Protein AF-A0A5C7M277-F1 (afdb_monomer_lite)

pLDDT: mean 81.83, std 17.42, range [40.69, 98.19]

Sequence (138 aa):
MLKRSVTYTDFNGDEVTEVLYFHLTKPELIEMEVESSGGLSTMLQRISENGDRKAIVAEFKKIVLTAYGEKSDDGKIFRKSDTIRENFASSAAYSQLFMELATDETSAAEFINGVMPKDLFV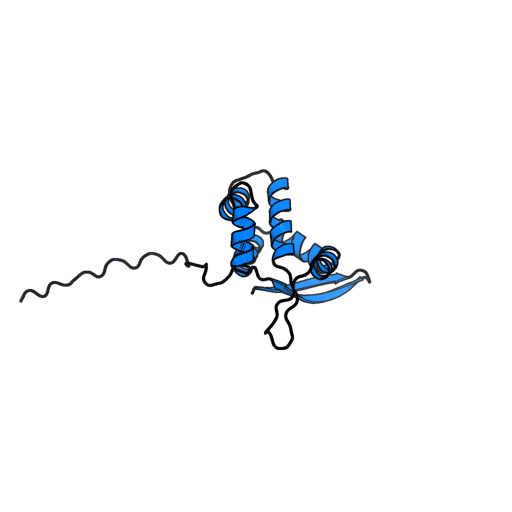PDKPAEPPVKVVSDEA

Foldseek 3Di:
DDWDWFWFQWPVRDIDTDIWFFADDPVNQVVQQVPDPRGPVVLVVCCVPDPPLVSVLVVLLVRVLNGTFDADPVRPDTDDDPVSSVVLCPTRRNVRLSVVLSVDVVSVVVVVCRRYDPVVDPDPDDDDPDDPPPPPDD

Secondary structure (DSSP, 8-state):
-EEEEEEEE-TTS-EEEEEEEE---HHHHHHHHHHSTTHHHHHHHHHHH---HHHHHHHHHHHHHHHB-EEPTTSS-EE--HHHHHHHHTSHHHHHHHHHHHH-HHHHHHHHHHHS-TTS-------PPP--------

Structure (mmCIF, N/CA/C/O backbone):
data_AF-A0A5C7M277-F1
#
_entry.id   AF-A0A5C7M277-F1
#
loop_
_atom_site.group_PDB
_atom_site.id
_atom_site.type_symbol
_atom_site.label_atom_id
_atom_site.label_alt_id
_atom_site.label_comp_id
_atom_site.label_as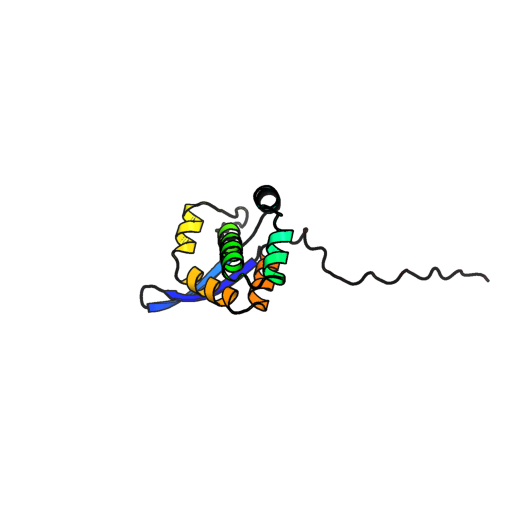ym_id
_atom_site.label_entity_id
_atom_site.label_seq_id
_atom_site.pdbx_PDB_ins_code
_atom_site.Cartn_x
_atom_site.Cartn_y
_atom_site.Cartn_z
_atom_site.occupancy
_atom_site.B_iso_or_equiv
_atom_site.auth_seq_id
_atom_site.auth_comp_id
_atom_site.auth_asym_id
_atom_site.auth_atom_id
_atom_site.pdbx_PDB_model_num
ATOM 1 N N . MET A 1 1 ? 8.547 1.898 7.248 1.00 90.12 1 MET A N 1
ATOM 2 C CA . MET A 1 1 ? 8.321 1.203 5.968 1.00 90.12 1 MET A CA 1
ATOM 3 C C . MET A 1 1 ? 8.206 -0.286 6.225 1.00 90.12 1 MET A C 1
ATOM 5 O O . MET A 1 1 ? 9.168 -0.904 6.678 1.00 90.12 1 MET A O 1
ATOM 9 N N . LEU A 1 2 ? 7.025 -0.818 5.949 1.00 96.00 2 LEU A N 1
ATOM 10 C CA . LEU A 1 2 ? 6.689 -2.231 5.949 1.00 96.00 2 LEU A CA 1
ATOM 11 C C . LEU A 1 2 ? 7.139 -2.870 4.629 1.00 96.00 2 LEU A C 1
ATOM 13 O O . LEU A 1 2 ? 7.055 -2.247 3.570 1.00 96.00 2 LEU A O 1
ATOM 17 N N . LYS A 1 3 ? 7.621 -4.110 4.708 1.00 96.19 3 LYS A N 1
ATOM 18 C CA . LYS A 1 3 ? 7.883 -4.973 3.553 1.00 96.19 3 LYS A CA 1
ATOM 19 C C . LYS A 1 3 ? 6.937 -6.163 3.643 1.00 96.19 3 LYS A C 1
ATOM 21 O O . LYS A 1 3 ? 6.851 -6.765 4.711 1.00 96.19 3 LYS A O 1
ATOM 26 N N . ARG A 1 4 ? 6.258 -6.506 2.554 1.00 96.25 4 ARG A N 1
ATOM 27 C CA . ARG A 1 4 ? 5.374 -7.674 2.478 1.00 96.25 4 ARG A CA 1
ATOM 28 C C . ARG A 1 4 ? 5.812 -8.548 1.319 1.00 96.25 4 ARG A C 1
ATOM 30 O O . ARG A 1 4 ? 5.951 -8.048 0.213 1.00 96.25 4 ARG A O 1
ATOM 37 N N . SER A 1 5 ? 6.035 -9.829 1.583 1.00 97.25 5 SER A N 1
ATOM 38 C CA . SER A 1 5 ? 6.201 -10.825 0.527 1.00 97.25 5 SER A CA 1
ATOM 39 C C . SER A 1 5 ? 4.818 -11.363 0.196 1.00 97.25 5 SER A C 1
ATOM 41 O O . SER A 1 5 ? 4.165 -11.903 1.085 1.00 97.25 5 SER A O 1
ATOM 43 N N . VAL A 1 6 ? 4.360 -11.187 -1.038 1.00 97.00 6 VAL A N 1
ATOM 44 C CA . VAL A 1 6 ? 3.039 -11.646 -1.482 1.00 97.00 6 VAL A CA 1
ATOM 45 C C . VAL A 1 6 ? 3.241 -12.675 -2.579 1.00 97.00 6 VAL A C 1
ATOM 47 O O . VAL A 1 6 ? 3.941 -12.405 -3.550 1.00 97.00 6 VAL A O 1
ATOM 50 N N . THR A 1 7 ? 2.649 -13.854 -2.395 1.00 97.88 7 THR A N 1
ATOM 51 C CA . THR A 1 7 ? 2.645 -14.926 -3.398 1.00 97.88 7 THR A CA 1
ATOM 52 C C . THR A 1 7 ? 1.252 -15.034 -3.984 1.00 97.88 7 THR A C 1
ATOM 54 O O . THR A 1 7 ? 0.286 -15.099 -3.226 1.00 97.88 7 THR A O 1
ATOM 57 N N . TYR A 1 8 ? 1.145 -15.008 -5.307 1.00 97.62 8 TYR A N 1
ATOM 58 C CA . TYR A 1 8 ? -0.124 -14.992 -6.025 1.00 97.62 8 TYR A CA 1
ATOM 59 C C . TYR A 1 8 ? 0.018 -15.670 -7.390 1.00 97.62 8 TYR A C 1
ATOM 61 O O . TYR A 1 8 ? 1.118 -15.800 -7.922 1.00 97.62 8 TYR A O 1
ATOM 69 N N . THR A 1 9 ? -1.110 -16.082 -7.964 1.00 98.06 9 THR A N 1
ATOM 70 C CA . THR A 1 9 ? -1.176 -16.507 -9.365 1.00 98.06 9 THR A CA 1
ATOM 71 C C . THR A 1 9 ? -1.396 -15.282 -10.242 1.00 98.06 9 THR A C 1
ATOM 73 O O . THR A 1 9 ? -2.354 -14.534 -10.026 1.00 98.06 9 THR A O 1
ATOM 76 N N . ASP A 1 10 ? -0.504 -15.049 -11.198 1.00 97.12 10 ASP A N 1
ATOM 77 C CA . ASP A 1 10 ? -0.612 -13.923 -12.118 1.00 97.12 10 ASP A CA 1
ATOM 78 C C . ASP A 1 10 ? -1.686 -14.158 -13.201 1.00 97.12 10 ASP A C 1
ATOM 80 O O . ASP A 1 10 ? -2.361 -15.190 -13.253 1.00 97.12 10 ASP A O 1
ATOM 84 N N . PHE A 1 11 ? -1.866 -13.184 -14.095 1.00 96.38 11 PHE A N 1
ATOM 85 C CA . PHE A 1 11 ? -2.853 -13.294 -15.173 1.00 96.38 11 PHE A CA 1
ATOM 86 C C . PHE A 1 11 ? -2.464 -14.288 -16.283 1.00 96.38 11 PHE A C 1
ATOM 88 O O . PHE A 1 11 ? -3.302 -14.587 -17.134 1.00 96.38 11 PHE A O 1
ATOM 95 N N . ASN A 1 12 ? -1.233 -14.809 -16.276 1.00 97.62 12 ASN A N 1
ATOM 96 C CA . ASN A 1 12 ? -0.775 -15.879 -17.165 1.00 97.62 12 ASN A CA 1
ATOM 97 C C . ASN A 1 12 ? -0.974 -17.273 -16.545 1.00 97.62 12 ASN A C 1
ATOM 99 O O . ASN A 1 12 ? -0.871 -18.272 -17.255 1.00 97.62 12 ASN A O 1
ATOM 103 N N . GLY A 1 13 ? -1.315 -17.342 -15.254 1.00 97.38 13 GLY A N 1
ATOM 104 C CA . GLY A 1 13 ? -1.488 -18.589 -14.514 1.00 97.38 13 GLY A CA 1
ATOM 105 C C . GLY A 1 13 ? -0.228 -19.062 -13.789 1.00 97.38 13 GLY A C 1
ATOM 106 O O . GLY A 1 13 ? -0.243 -20.161 -13.234 1.00 97.38 13 GLY A O 1
ATOM 107 N N . ASP A 1 14 ? 0.834 -18.257 -13.767 1.00 97.94 14 ASP A N 1
ATOM 108 C CA . ASP A 1 14 ? 2.094 -18.594 -13.111 1.00 97.94 14 ASP A CA 1
ATOM 109 C C . ASP A 1 14 ? 2.082 -18.148 -11.642 1.00 97.94 14 ASP A C 1
ATOM 111 O O . ASP A 1 14 ? 1.520 -17.109 -11.286 1.00 97.94 14 ASP A O 1
ATOM 115 N N . GLU A 1 15 ? 2.709 -18.934 -10.764 1.00 98.12 15 GLU A N 1
ATOM 116 C CA . GLU A 1 15 ? 2.904 -18.550 -9.364 1.00 98.12 15 GLU A CA 1
ATOM 117 C C . GLU A 1 15 ? 4.097 -17.596 -9.244 1.00 98.12 15 GLU A C 1
ATOM 119 O O . GLU A 1 15 ? 5.225 -17.921 -9.620 1.00 98.12 15 GLU A O 1
ATOM 124 N N . VAL A 1 16 ? 3.838 -16.408 -8.704 1.00 97.81 16 VAL A N 1
ATOM 125 C CA . VAL A 1 16 ? 4.820 -15.335 -8.554 1.00 97.81 16 VAL A CA 1
ATOM 126 C C . VAL A 1 16 ? 4.866 -14.902 -7.096 1.00 97.81 16 VAL A C 1
ATOM 128 O O . VAL A 1 16 ? 3.833 -14.698 -6.459 1.00 97.81 16 VAL A O 1
ATOM 131 N N . THR A 1 17 ? 6.077 -14.713 -6.573 1.00 98.00 17 THR A N 1
ATOM 132 C CA . THR A 1 17 ? 6.309 -14.069 -5.277 1.00 98.00 17 THR A CA 1
ATOM 133 C C . THR A 1 17 ? 6.996 -12.729 -5.492 1.00 98.00 17 THR A C 1
ATOM 135 O O . THR A 1 17 ? 8.089 -12.674 -6.056 1.00 98.00 17 THR A O 1
ATOM 138 N N . GLU A 1 18 ? 6.402 -11.650 -4.985 1.00 96.38 18 GLU A N 1
ATOM 139 C CA . GLU A 1 18 ? 6.981 -10.307 -5.058 1.00 96.38 18 GLU A CA 1
ATOM 140 C C . GLU A 1 18 ? 7.056 -9.623 -3.691 1.00 96.38 18 GLU A C 1
ATOM 142 O O . GLU A 1 18 ? 6.278 -9.905 -2.776 1.00 96.38 18 GLU A O 1
ATOM 147 N N . VAL A 1 19 ? 8.022 -8.711 -3.546 1.00 97.31 19 VAL A N 1
ATOM 148 C CA . VAL A 1 19 ? 8.192 -7.908 -2.331 1.00 97.31 19 VAL A CA 1
ATOM 149 C C . VAL A 1 19 ? 7.591 -6.527 -2.551 1.00 97.31 19 VAL A C 1
ATOM 151 O O . VAL A 1 19 ? 8.125 -5.713 -3.298 1.00 97.31 19 VAL A O 1
ATOM 154 N N . LEU A 1 20 ? 6.515 -6.250 -1.827 1.00 97.88 20 LEU A N 1
ATOM 155 C CA . LEU A 1 20 ? 5.814 -4.977 -1.814 1.00 97.88 20 LEU A CA 1
ATOM 156 C C . LEU A 1 20 ? 6.295 -4.096 -0.660 1.00 97.88 20 LEU A C 1
ATOM 158 O O . LEU A 1 20 ? 6.590 -4.578 0.442 1.00 97.88 20 LEU A O 1
ATOM 162 N N . TYR A 1 21 ? 6.328 -2.787 -0.896 1.00 97.69 21 TYR A N 1
ATOM 163 C CA . TYR A 1 21 ? 6.748 -1.796 0.086 1.00 97.69 21 TYR A CA 1
ATOM 164 C C . TYR A 1 21 ? 5.604 -0.853 0.433 1.00 97.69 21 TYR A C 1
ATOM 166 O O . TYR A 1 21 ? 4.920 -0.329 -0.443 1.00 97.69 21 TYR A O 1
ATOM 174 N N . PHE A 1 22 ? 5.441 -0.600 1.730 1.00 97.44 22 PHE A N 1
ATOM 175 C CA . PHE A 1 22 ? 4.400 0.282 2.236 1.00 97.44 22 PHE A CA 1
ATOM 176 C C . PHE A 1 22 ? 4.951 1.243 3.281 1.00 97.44 22 PHE A C 1
ATOM 178 O O . PHE A 1 22 ? 5.701 0.859 4.186 1.00 97.44 22 PHE A O 1
ATOM 185 N N . HIS A 1 23 ? 4.576 2.508 3.184 1.00 95.50 23 HIS A N 1
ATOM 186 C CA . HIS A 1 23 ? 4.935 3.522 4.155 1.00 95.50 23 HIS A CA 1
ATOM 187 C C . HIS A 1 23 ? 3.979 4.703 4.075 1.00 95.50 23 HIS A C 1
ATOM 189 O O . HIS A 1 23 ? 3.765 5.232 2.995 1.00 95.50 23 HIS A O 1
ATOM 195 N N . LEU A 1 24 ? 3.466 5.159 5.209 1.00 93.19 24 LEU A N 1
ATOM 196 C CA . LEU A 1 24 ? 2.854 6.474 5.350 1.00 93.19 24 LEU A CA 1
ATOM 197 C C . LEU A 1 24 ? 3.857 7.419 5.998 1.00 93.19 24 LEU A C 1
ATOM 199 O O . LEU A 1 24 ? 4.540 7.054 6.955 1.00 93.19 24 LEU A O 1
ATOM 203 N N . THR A 1 25 ? 3.955 8.624 5.460 1.00 90.88 25 THR A N 1
ATOM 204 C CA . THR A 1 25 ? 4.758 9.710 6.016 1.00 90.88 25 THR A CA 1
ATOM 205 C C . THR A 1 25 ? 3.937 10.509 7.026 1.00 90.88 25 THR A C 1
ATOM 207 O O . THR A 1 25 ? 2.709 10.473 7.021 1.00 90.88 25 THR A O 1
ATOM 210 N N . LYS A 1 26 ? 4.603 11.262 7.908 1.00 88.12 26 LYS A N 1
ATOM 211 C CA . LYS A 1 26 ? 3.896 12.131 8.862 1.00 88.12 26 LYS A CA 1
ATOM 212 C C . LYS A 1 26 ? 2.988 13.169 8.184 1.00 88.12 26 LYS A C 1
ATOM 214 O O . LYS A 1 26 ? 1.869 13.315 8.664 1.00 88.12 26 LYS A O 1
ATOM 219 N N . PRO A 1 27 ? 3.410 13.865 7.105 1.00 88.31 27 PRO A N 1
ATOM 220 C CA . PRO A 1 27 ? 2.523 14.781 6.391 1.00 88.31 27 PRO A CA 1
ATOM 221 C C . PRO A 1 27 ? 1.262 14.093 5.872 1.00 88.31 27 PRO A C 1
ATOM 223 O O . PRO A 1 27 ? 0.178 14.585 6.140 1.00 88.31 27 PRO A O 1
ATOM 226 N N . GLU A 1 28 ? 1.385 12.915 5.252 1.00 87.94 28 GLU A N 1
ATOM 227 C CA . GLU A 1 28 ? 0.224 12.164 4.749 1.00 87.94 28 GLU A CA 1
ATOM 228 C C . GLU A 1 28 ? -0.745 11.784 5.873 1.00 87.94 28 GLU A C 1
ATOM 230 O O . GLU A 1 28 ? -1.954 11.840 5.693 1.00 87.94 28 GLU A O 1
ATOM 235 N N . LEU A 1 29 ? -0.236 11.428 7.056 1.00 84.25 29 LEU A N 1
ATOM 236 C CA . LEU A 1 29 ? -1.095 11.150 8.208 1.00 84.25 29 LEU A CA 1
ATOM 237 C C . LEU A 1 29 ? -1.829 12.404 8.694 1.00 84.25 29 LEU A C 1
ATOM 239 O O . LEU A 1 29 ? -3.002 12.315 9.041 1.00 84.25 29 LEU A O 1
ATOM 243 N N . ILE A 1 30 ? -1.163 13.562 8.701 1.00 82.69 30 ILE A N 1
ATOM 244 C CA . ILE A 1 30 ? -1.787 14.844 9.058 1.00 82.69 30 ILE A CA 1
ATOM 245 C C . ILE A 1 30 ? -2.838 15.235 8.013 1.00 82.69 30 ILE A C 1
ATOM 247 O O . ILE A 1 30 ? -3.936 15.636 8.379 1.00 82.69 30 ILE A O 1
ATOM 251 N N . GLU A 1 31 ? -2.538 15.087 6.725 1.00 82.69 31 GLU A N 1
ATOM 252 C CA . GLU A 1 31 ? -3.492 15.330 5.639 1.00 82.69 31 GLU A CA 1
ATOM 253 C C . GLU A 1 31 ? -4.714 14.415 5.775 1.00 82.69 31 GLU A C 1
ATOM 255 O O . GLU A 1 31 ? -5.844 14.894 5.757 1.00 82.69 31 GLU A O 1
ATOM 260 N N . MET A 1 32 ? -4.507 13.121 6.035 1.00 80.00 32 MET A N 1
ATOM 261 C CA . MET A 1 32 ? -5.595 12.172 6.292 1.00 80.00 32 MET A CA 1
ATOM 262 C C . MET A 1 32 ? -6.419 12.533 7.538 1.00 80.00 32 MET A C 1
ATOM 264 O O . MET A 1 32 ? -7.637 12.343 7.530 1.00 80.00 32 MET A O 1
ATOM 268 N N . GLU A 1 33 ? -5.781 13.055 8.591 1.00 76.19 33 GLU A N 1
ATOM 269 C CA . GLU A 1 33 ? -6.454 13.536 9.804 1.00 76.19 33 GLU A CA 1
ATOM 270 C C . GLU A 1 33 ? -7.359 14.742 9.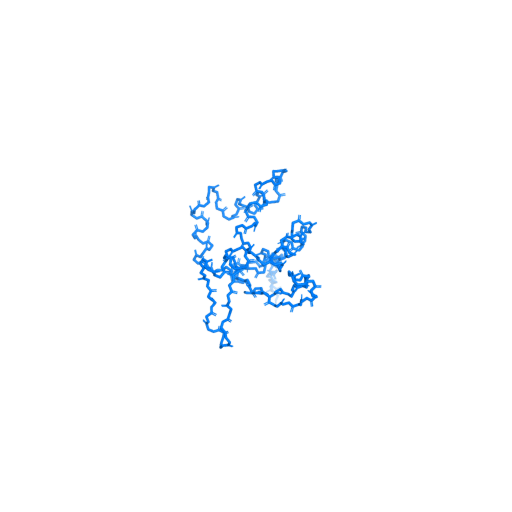507 1.00 76.19 33 GLU A C 1
ATOM 272 O O . GLU A 1 33 ? -8.475 14.818 10.015 1.00 76.19 33 GLU A O 1
ATOM 277 N N . VAL A 1 34 ? -6.898 15.659 8.652 1.00 77.44 34 VAL A N 1
ATOM 278 C CA . VAL A 1 34 ? -7.623 16.881 8.269 1.00 77.44 34 VAL A CA 1
ATOM 279 C C . VAL A 1 34 ? -8.742 16.598 7.259 1.00 77.44 34 VAL A C 1
ATOM 281 O O . VAL A 1 34 ? -9.810 17.201 7.339 1.00 77.44 34 VAL A O 1
ATOM 284 N N . GLU A 1 35 ? -8.515 15.698 6.302 1.00 70.62 35 GLU A N 1
ATOM 285 C CA . GLU A 1 35 ? -9.470 15.383 5.233 1.00 70.62 35 GLU A CA 1
ATOM 286 C C . GLU A 1 35 ? -10.616 14.472 5.687 1.00 70.62 35 GLU A C 1
ATOM 288 O O . GLU A 1 35 ? -11.720 14.534 5.138 1.00 70.62 35 GLU A O 1
ATOM 293 N N . SER A 1 36 ? -10.371 13.585 6.655 1.00 63.47 36 SER A N 1
ATOM 294 C CA . SER A 1 36 ? -11.382 12.630 7.103 1.00 63.47 36 SER A CA 1
ATOM 295 C C . SER A 1 36 ? -12.307 13.259 8.140 1.00 63.47 36 SER A C 1
ATOM 297 O O . SER A 1 36 ? -11.859 13.870 9.107 1.00 63.47 36 SER A O 1
ATOM 299 N N . SER A 1 37 ? -13.622 13.071 7.991 1.00 56.97 37 SER A N 1
ATOM 300 C CA . SER A 1 37 ? -14.617 13.481 8.992 1.00 56.97 37 SER A CA 1
ATOM 301 C C . SER A 1 37 ? -14.456 12.642 10.271 1.00 56.97 37 SER A C 1
ATOM 303 O O . SER A 1 37 ? -15.127 11.618 10.447 1.00 56.97 37 SER A O 1
ATOM 305 N N . GLY A 1 38 ? -13.519 13.056 11.129 1.00 58.09 38 GLY A N 1
ATOM 306 C CA . GLY A 1 38 ? -13.108 12.391 12.369 1.00 58.09 38 GLY A CA 1
ATOM 307 C C . GLY A 1 38 ? -11.627 11.981 12.431 1.00 58.09 38 GLY A C 1
ATOM 308 O O . GLY A 1 38 ? -11.180 11.543 13.487 1.00 58.09 38 GLY A O 1
ATOM 309 N N . GLY A 1 39 ? -10.862 12.105 11.348 1.00 66.94 39 GLY A N 1
ATOM 310 C CA . GLY A 1 39 ? -9.440 11.755 11.336 1.00 66.94 39 GLY A CA 1
ATOM 311 C C . GLY A 1 39 ? -9.109 10.253 11.304 1.00 66.94 39 GLY A C 1
ATOM 312 O O . GLY A 1 39 ? -9.995 9.392 11.288 1.00 66.94 39 GLY A O 1
ATOM 313 N N . LEU A 1 40 ? -7.811 9.927 11.283 1.00 67.19 40 LEU A N 1
ATOM 314 C CA . LEU A 1 40 ? -7.275 8.560 11.272 1.00 67.19 40 LEU A CA 1
ATOM 315 C C . LEU A 1 40 ? -7.663 7.802 12.542 1.00 67.19 40 LEU A C 1
ATOM 317 O O . LEU A 1 40 ? -8.002 6.624 12.472 1.00 67.19 40 LEU A O 1
ATOM 321 N N . SER A 1 41 ? -7.670 8.479 13.691 1.00 67.25 41 SER A N 1
ATOM 322 C CA . SER A 1 41 ? -8.046 7.867 14.973 1.00 67.25 41 SER A CA 1
ATOM 323 C C . SER A 1 41 ? -9.495 7.381 14.954 1.00 67.25 41 SER A C 1
ATOM 325 O O . SER A 1 41 ? -9.768 6.238 15.312 1.00 67.25 41 SER A O 1
ATOM 327 N N . THR A 1 42 ? -10.418 8.198 14.436 1.00 68.31 42 THR A N 1
ATOM 328 C CA . THR A 1 42 ? -11.817 7.783 14.256 1.00 68.31 42 THR A CA 1
ATOM 329 C C . THR A 1 42 ? -11.938 6.678 13.214 1.00 68.31 42 THR A C 1
ATOM 331 O O . THR A 1 42 ? -12.780 5.798 13.345 1.00 68.31 42 THR A O 1
ATOM 334 N N . MET A 1 43 ? -11.105 6.688 12.174 1.00 67.00 43 MET A N 1
ATOM 335 C CA . MET A 1 43 ? -11.096 5.631 11.168 1.00 67.00 43 MET A CA 1
ATOM 336 C C . MET A 1 43 ? -10.678 4.280 11.762 1.00 67.00 43 MET A C 1
ATOM 338 O O . MET A 1 43 ? -11.375 3.290 11.564 1.00 67.00 43 MET A O 1
ATOM 342 N N . LEU A 1 44 ? -9.598 4.249 12.548 1.00 69.31 44 LEU A N 1
ATOM 343 C CA . LEU A 1 44 ? -9.144 3.060 13.276 1.00 69.31 44 LEU A CA 1
ATOM 344 C C . LEU A 1 44 ? -10.180 2.603 14.307 1.00 69.31 44 LEU A C 1
ATOM 346 O O . LEU A 1 44 ? -10.468 1.414 14.412 1.00 69.31 44 LEU A O 1
ATOM 350 N N . GLN A 1 45 ? -10.799 3.550 15.011 1.00 70.06 45 GLN A N 1
ATOM 351 C CA . GLN A 1 45 ? -11.877 3.263 15.946 1.00 70.06 45 GLN A CA 1
ATOM 352 C C . GLN A 1 45 ? -13.091 2.652 15.233 1.00 70.06 45 GLN A C 1
ATOM 354 O O . GLN A 1 45 ? -13.624 1.650 15.693 1.00 70.06 45 GLN A O 1
ATOM 359 N N . ARG A 1 46 ? -13.484 3.159 14.055 1.00 67.06 46 ARG A N 1
ATOM 360 C CA . ARG A 1 46 ? -14.558 2.561 13.244 1.00 67.06 46 ARG A CA 1
ATOM 361 C C . ARG A 1 46 ? -14.211 1.153 12.763 1.00 67.06 46 ARG A C 1
ATOM 363 O O . ARG A 1 46 ? -15.118 0.332 12.705 1.00 67.06 46 ARG A O 1
ATOM 370 N N . ILE A 1 47 ? -12.947 0.886 12.429 1.00 64.81 47 ILE A N 1
ATOM 371 C CA . ILE A 1 47 ? -12.467 -0.463 12.081 1.00 64.81 47 ILE A CA 1
ATOM 372 C C . ILE A 1 47 ? -12.598 -1.410 13.283 1.00 64.81 47 ILE A C 1
ATOM 374 O O . ILE A 1 47 ? -12.987 -2.557 13.101 1.00 64.81 47 ILE A O 1
ATOM 378 N N . SER A 1 48 ? -12.328 -0.920 14.496 1.00 66.31 48 SER A N 1
ATOM 379 C CA . SER A 1 48 ? -12.389 -1.703 15.738 1.00 66.31 48 SER A CA 1
ATOM 380 C C . SER A 1 48 ? -13.816 -1.904 16.281 1.00 66.31 48 SER A C 1
ATOM 382 O O . SER A 1 48 ? -14.135 -2.959 16.822 1.00 66.31 48 SER A O 1
ATOM 384 N N . GLU A 1 49 ? -14.692 -0.902 16.153 1.00 65.50 49 GLU A N 1
ATOM 385 C CA . GLU A 1 49 ? -15.966 -0.842 16.889 1.00 65.50 49 GLU A CA 1
ATOM 386 C C . GLU A 1 49 ? -17.218 -1.147 16.048 1.00 65.50 49 GLU A C 1
ATOM 388 O O . GLU A 1 49 ? -18.259 -1.475 16.620 1.00 65.50 49 GLU A O 1
ATOM 393 N N . ASN A 1 50 ? -17.176 -1.039 14.710 1.00 55.75 50 ASN A N 1
ATOM 394 C CA . ASN A 1 50 ? -18.396 -1.089 13.891 1.00 55.75 50 ASN A CA 1
ATOM 395 C C . ASN A 1 50 ? -18.613 -2.396 13.118 1.00 55.75 50 ASN A C 1
ATOM 397 O O . ASN A 1 50 ? -17.723 -2.951 12.487 1.00 55.75 50 ASN A O 1
ATOM 401 N N . GLY A 1 51 ? -19.883 -2.806 13.045 1.00 55.78 51 GLY A N 1
ATOM 402 C CA . GLY A 1 51 ? -20.383 -3.836 12.126 1.00 55.78 51 GLY A CA 1
ATOM 403 C C . GLY A 1 51 ? -20.623 -3.352 10.685 1.00 55.78 51 GLY A C 1
ATOM 404 O O . GLY A 1 51 ? -21.117 -4.126 9.863 1.00 55.78 51 GLY A O 1
ATOM 405 N N . ASP A 1 52 ? -20.294 -2.096 10.347 1.00 66.62 52 ASP A N 1
ATOM 406 C CA . ASP A 1 52 ? -20.390 -1.579 8.973 1.00 66.62 52 ASP A CA 1
ATOM 407 C C . ASP A 1 52 ? -19.162 -1.994 8.157 1.00 66.62 52 ASP A C 1
ATOM 409 O O . ASP A 1 52 ? -18.240 -1.223 7.872 1.00 66.62 52 ASP A O 1
ATOM 413 N N . ARG A 1 53 ? -19.182 -3.268 7.761 1.00 66.44 53 ARG A N 1
ATOM 414 C CA . ARG A 1 53 ? -18.147 -3.892 6.935 1.00 66.44 53 ARG A CA 1
ATOM 415 C C . ARG A 1 53 ? -17.842 -3.096 5.666 1.00 66.44 53 ARG A C 1
ATOM 417 O O . ARG A 1 53 ? -16.705 -3.114 5.210 1.00 66.44 53 ARG A O 1
ATOM 424 N N . LYS A 1 54 ? -18.819 -2.390 5.084 1.00 69.69 54 LYS A N 1
ATOM 425 C CA . LYS A 1 54 ? -18.613 -1.653 3.831 1.00 69.69 54 LYS A CA 1
ATOM 426 C C . LYS A 1 54 ? -17.751 -0.411 4.049 1.00 69.69 54 LYS A C 1
ATOM 428 O O . LYS A 1 54 ? -16.843 -0.168 3.254 1.00 69.69 54 LYS A O 1
ATOM 433 N N . ALA A 1 55 ? -18.011 0.348 5.113 1.00 70.56 55 ALA A N 1
ATOM 434 C CA . ALA A 1 55 ? -17.203 1.513 5.469 1.00 70.56 55 ALA A CA 1
ATOM 435 C C . ALA A 1 55 ? -15.762 1.111 5.834 1.00 70.56 55 ALA A C 1
ATOM 437 O O . ALA A 1 55 ? -14.808 1.731 5.369 1.00 70.56 55 ALA A O 1
ATOM 438 N N . ILE A 1 56 ? -15.608 0.014 6.580 1.00 72.19 56 ILE A N 1
ATOM 439 C CA . ILE A 1 56 ? -14.307 -0.539 6.987 1.00 72.19 56 ILE A CA 1
ATOM 440 C C . ILE A 1 56 ? -13.466 -0.941 5.773 1.00 72.19 56 ILE A C 1
ATOM 442 O O . ILE A 1 56 ? -12.311 -0.539 5.653 1.00 72.19 56 ILE A O 1
ATOM 446 N N . VAL A 1 57 ? -14.060 -1.679 4.834 1.00 77.69 57 VAL A N 1
ATOM 447 C CA . VAL A 1 57 ? -13.393 -2.120 3.599 1.00 77.69 57 VAL A CA 1
ATOM 448 C C . VAL A 1 57 ? -12.932 -0.928 2.753 1.00 77.69 57 VAL A C 1
ATOM 450 O O . VAL A 1 57 ? -11.838 -0.966 2.187 1.00 77.69 57 VAL A O 1
ATOM 453 N N . ALA A 1 58 ? -13.733 0.139 2.669 1.00 81.69 58 ALA A N 1
ATOM 454 C CA . ALA A 1 58 ? -13.382 1.337 1.907 1.00 81.69 58 ALA A CA 1
ATOM 455 C C . ALA A 1 58 ? -12.185 2.086 2.515 1.00 81.69 58 ALA A C 1
ATOM 457 O O . ALA A 1 58 ? -11.251 2.444 1.794 1.00 81.69 58 ALA A O 1
ATOM 458 N N . GLU A 1 59 ? -12.181 2.273 3.834 1.00 79.56 59 GLU A N 1
ATOM 459 C CA . GLU A 1 59 ? -11.087 2.951 4.534 1.00 79.56 59 GLU A CA 1
ATOM 460 C C . GLU A 1 59 ? -9.805 2.119 4.546 1.00 79.56 59 GLU A C 1
ATOM 462 O O . GLU A 1 59 ? -8.706 2.631 4.322 1.00 79.56 59 GLU A O 1
ATOM 467 N N . PHE A 1 60 ? -9.937 0.804 4.707 1.00 81.81 60 PHE A N 1
ATOM 468 C CA . PHE A 1 60 ? -8.800 -0.098 4.630 1.00 81.81 60 PHE A CA 1
ATOM 469 C C . PHE A 1 60 ? -8.165 -0.084 3.234 1.00 81.81 60 PHE A C 1
ATOM 471 O O . PHE A 1 60 ? -6.948 0.060 3.095 1.00 81.81 60 PHE A O 1
ATOM 478 N N . LYS A 1 61 ? -8.993 -0.125 2.179 1.00 89.00 61 LYS A N 1
ATOM 479 C CA . LYS A 1 61 ? -8.536 0.053 0.795 1.00 89.00 61 LYS A CA 1
ATOM 480 C C . LYS A 1 61 ? -7.783 1.371 0.617 1.00 89.00 61 LYS A C 1
ATOM 482 O O . LYS A 1 61 ? -6.728 1.371 -0.019 1.00 89.00 61 LYS A O 1
ATOM 487 N N . LYS A 1 62 ? -8.295 2.472 1.179 1.00 88.12 62 LYS A N 1
ATOM 488 C CA . LYS A 1 62 ? -7.636 3.783 1.129 1.00 88.12 62 LYS A CA 1
ATOM 489 C C . LYS A 1 62 ? -6.237 3.714 1.745 1.00 88.12 62 LYS A C 1
ATOM 491 O O . LYS A 1 62 ? -5.286 4.112 1.081 1.00 88.12 62 LYS A O 1
ATOM 496 N N . ILE A 1 63 ? -6.080 3.147 2.946 1.00 89.06 63 ILE A N 1
ATOM 497 C CA . ILE A 1 63 ? -4.753 3.003 3.571 1.00 89.06 63 ILE A CA 1
ATOM 498 C C . ILE A 1 63 ? -3.809 2.187 2.694 1.00 89.06 63 ILE A C 1
ATOM 500 O O . ILE A 1 63 ? -2.698 2.643 2.433 1.00 89.06 63 ILE A O 1
ATOM 504 N N . VAL A 1 64 ? -4.215 0.987 2.267 1.00 94.19 64 VAL A N 1
ATOM 505 C CA . VAL A 1 64 ? -3.337 0.071 1.517 1.00 94.19 64 VAL A CA 1
ATOM 506 C C . VAL A 1 64 ? -2.775 0.765 0.274 1.00 94.19 64 VAL A C 1
ATOM 508 O O . VAL A 1 64 ? -1.571 0.716 0.023 1.00 94.19 64 VAL A O 1
ATOM 511 N N . LEU A 1 65 ? -3.635 1.472 -0.463 1.00 95.12 65 LEU A N 1
ATOM 512 C CA . LEU A 1 65 ? -3.259 2.176 -1.686 1.00 95.12 65 LEU A CA 1
ATOM 513 C C . LEU A 1 65 ? -2.453 3.457 -1.433 1.00 95.12 65 LEU A C 1
ATOM 515 O O . LEU A 1 65 ? -1.555 3.772 -2.210 1.00 95.12 65 LEU A O 1
ATOM 519 N N . THR A 1 66 ? -2.742 4.204 -0.366 1.00 92.62 66 THR A N 1
ATOM 520 C CA . THR A 1 66 ? -1.970 5.407 -0.005 1.00 92.62 66 THR A CA 1
ATOM 521 C C . THR A 1 66 ? -0.594 5.049 0.553 1.00 92.62 66 THR A C 1
ATOM 523 O O . THR A 1 66 ? 0.379 5.772 0.338 1.00 92.62 66 THR A O 1
ATOM 526 N N . ALA A 1 67 ? -0.481 3.928 1.265 1.00 95.75 67 ALA A N 1
ATOM 527 C CA . ALA A 1 67 ? 0.778 3.468 1.828 1.00 95.75 67 ALA A CA 1
ATOM 528 C C . ALA A 1 67 ? 1.705 2.856 0.769 1.00 95.75 67 ALA A C 1
ATOM 530 O O . ALA A 1 67 ? 2.920 2.879 0.964 1.00 95.75 67 ALA A O 1
ATOM 531 N N . TYR A 1 68 ? 1.167 2.314 -0.325 1.00 98.00 68 TYR A N 1
ATOM 532 C CA . TYR A 1 68 ? 1.962 1.665 -1.364 1.00 98.00 68 TYR A CA 1
ATOM 533 C C . TYR A 1 68 ? 2.874 2.646 -2.111 1.00 98.00 68 TYR A C 1
ATOM 535 O O . TYR A 1 68 ? 2.507 3.792 -2.375 1.00 98.00 68 TYR A O 1
ATOM 543 N N . GLY A 1 69 ? 4.067 2.178 -2.473 1.00 97.44 69 GLY A N 1
ATOM 544 C CA . GLY A 1 69 ? 5.011 2.935 -3.280 1.00 97.44 69 GLY A CA 1
ATOM 545 C C . GLY A 1 69 ? 6.233 2.120 -3.680 1.00 97.44 69 GLY A C 1
ATOM 546 O O . GLY A 1 69 ? 6.470 1.015 -3.192 1.00 97.44 69 GLY A O 1
ATOM 547 N N . GLU A 1 70 ? 7.043 2.703 -4.555 1.00 97.00 70 GLU A N 1
ATOM 548 C CA . GLU A 1 70 ? 8.270 2.093 -5.057 1.00 97.00 70 GLU A CA 1
ATOM 549 C C . GLU A 1 70 ? 9.483 2.693 -4.356 1.00 97.00 70 GLU A C 1
ATOM 551 O O . GLU A 1 70 ? 9.715 3.907 -4.371 1.00 97.00 70 GLU A O 1
ATOM 556 N N . LYS A 1 71 ? 10.296 1.838 -3.742 1.00 95.75 71 LYS A N 1
ATOM 557 C CA . LYS A 1 71 ? 11.555 2.258 -3.134 1.00 95.75 71 LYS A CA 1
ATOM 558 C C . LYS A 1 71 ? 12.658 2.282 -4.199 1.00 95.75 71 LYS A C 1
ATOM 560 O O . LYS A 1 71 ? 12.824 1.308 -4.920 1.00 95.75 71 LYS A O 1
ATOM 565 N N . SER A 1 72 ? 13.440 3.361 -4.268 1.00 94.94 72 SER A N 1
ATOM 566 C CA . SER A 1 72 ? 14.644 3.406 -5.108 1.00 94.94 72 SER A CA 1
ATOM 567 C C . SER A 1 72 ? 15.722 2.427 -4.627 1.00 94.94 72 SER A C 1
ATOM 569 O O . SER A 1 72 ? 15.826 2.148 -3.430 1.00 94.94 72 SER A O 1
ATOM 571 N N . ASP A 1 73 ? 16.577 1.965 -5.542 1.00 94.06 73 ASP A N 1
ATOM 572 C CA . ASP A 1 73 ? 17.669 1.026 -5.229 1.00 94.06 73 ASP A CA 1
ATOM 573 C C . ASP A 1 73 ? 18.634 1.575 -4.169 1.00 94.06 73 ASP A C 1
ATOM 575 O O .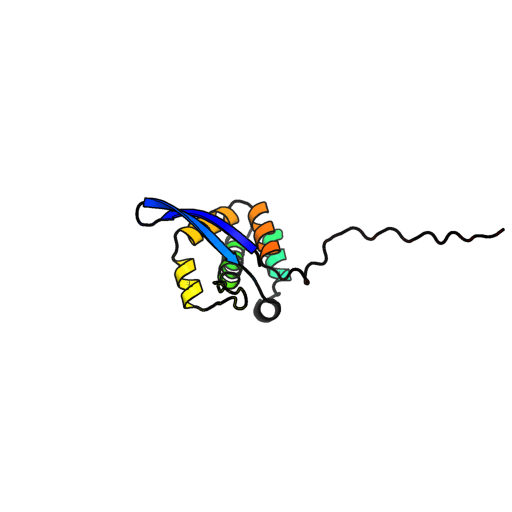 ASP A 1 73 ? 19.049 0.863 -3.255 1.00 94.06 73 ASP A O 1
ATOM 579 N N . ASP A 1 74 ? 18.932 2.877 -4.235 1.00 95.25 74 ASP A N 1
ATOM 580 C CA . ASP A 1 74 ? 19.756 3.584 -3.245 1.00 95.25 74 ASP A CA 1
ATOM 581 C C . ASP A 1 74 ? 19.014 3.888 -1.928 1.00 95.25 74 ASP A C 1
ATOM 583 O O . ASP A 1 74 ? 19.600 4.393 -0.970 1.00 95.25 74 ASP A O 1
ATOM 587 N N . GLY A 1 75 ? 17.714 3.591 -1.878 1.00 92.19 75 GLY A N 1
ATOM 588 C CA . GLY A 1 75 ? 16.834 3.760 -0.733 1.00 92.19 75 GLY A CA 1
ATOM 589 C C . GLY A 1 75 ? 16.534 5.194 -0.320 1.00 92.19 75 GLY A C 1
ATOM 590 O O . GLY A 1 75 ? 15.944 5.380 0.743 1.00 92.19 75 GLY A O 1
ATOM 591 N N . LYS A 1 76 ? 16.910 6.192 -1.124 1.00 94.06 76 LYS A N 1
ATOM 592 C CA . LYS A 1 76 ? 16.687 7.608 -0.804 1.00 94.06 76 LYS A CA 1
ATOM 593 C C . LYS A 1 76 ? 15.274 8.084 -1.107 1.00 94.06 76 LYS A C 1
ATOM 595 O O . LYS A 1 76 ? 14.837 9.073 -0.527 1.00 94.06 76 LYS A O 1
ATOM 600 N N . ILE A 1 77 ? 14.579 7.420 -2.026 1.00 94.50 77 ILE A N 1
ATOM 601 C CA . ILE A 1 77 ? 13.280 7.863 -2.522 1.00 94.50 77 ILE A CA 1
ATOM 602 C C . ILE A 1 77 ? 12.267 6.741 -2.333 1.00 94.50 77 ILE A C 1
ATOM 604 O O . ILE A 1 77 ? 12.500 5.600 -2.729 1.00 94.50 77 ILE A O 1
ATOM 608 N N . PHE A 1 78 ? 11.121 7.094 -1.758 1.00 96.19 78 PHE A N 1
ATOM 609 C CA . PHE A 1 78 ? 9.919 6.275 -1.783 1.00 96.19 78 PHE A CA 1
ATOM 610 C C . PHE A 1 78 ? 8.907 6.964 -2.696 1.00 96.19 78 PHE A C 1
ATOM 612 O O . PHE A 1 78 ? 8.294 7.959 -2.314 1.00 96.19 78 PHE A O 1
ATOM 619 N N . ARG A 1 79 ? 8.827 6.511 -3.950 1.00 96.50 79 ARG A N 1
ATOM 620 C CA . ARG A 1 79 ? 7.991 7.131 -4.977 1.00 96.50 79 ARG A CA 1
ATOM 621 C C . ARG A 1 79 ? 6.558 6.672 -4.810 1.00 96.50 79 ARG A C 1
ATOM 623 O O . ARG A 1 79 ? 6.273 5.477 -4.803 1.00 96.50 79 ARG A O 1
ATOM 630 N N . LYS A 1 80 ? 5.668 7.650 -4.746 1.00 96.12 80 LYS A N 1
ATOM 631 C CA . LYS A 1 80 ? 4.229 7.459 -4.831 1.00 96.12 80 LYS A CA 1
ATOM 632 C C . LYS A 1 80 ? 3.700 8.367 -5.924 1.00 96.12 80 LYS A C 1
ATOM 634 O O . LYS A 1 80 ? 4.106 9.523 -6.021 1.00 96.12 80 LYS A O 1
ATOM 639 N N . SER A 1 81 ? 2.820 7.830 -6.748 1.00 96.38 81 SER A N 1
ATOM 640 C CA . SER A 1 81 ? 2.108 8.567 -7.784 1.00 96.38 81 SER A CA 1
ATOM 641 C C . SER A 1 81 ? 0.803 7.849 -8.093 1.00 96.38 81 SER A C 1
ATOM 643 O O . SER A 1 81 ? 0.634 6.680 -7.731 1.00 96.38 81 SER A O 1
ATOM 645 N N . ASP A 1 82 ? -0.104 8.534 -8.783 1.00 96.12 82 ASP A N 1
ATOM 646 C CA . ASP A 1 82 ? -1.374 7.936 -9.192 1.00 96.12 82 ASP A CA 1
ATOM 647 C C . ASP A 1 82 ? -1.144 6.730 -10.105 1.00 96.12 82 ASP A C 1
ATOM 649 O O . ASP A 1 82 ? -1.708 5.675 -9.854 1.00 96.12 82 ASP A O 1
ATOM 653 N N . THR A 1 83 ? -0.202 6.812 -11.049 1.00 97.44 83 THR A N 1
ATOM 654 C CA . THR A 1 83 ? 0.164 5.678 -11.912 1.00 97.44 83 THR A CA 1
ATOM 655 C C . THR A 1 83 ? 0.689 4.474 -11.125 1.00 97.44 83 THR A C 1
ATOM 657 O O . THR A 1 83 ? 0.279 3.348 -11.390 1.00 97.44 83 THR A O 1
ATOM 660 N N . ILE A 1 84 ? 1.569 4.681 -10.134 1.00 98.00 84 ILE A N 1
ATOM 661 C CA . ILE A 1 84 ? 2.076 3.584 -9.285 1.00 98.00 84 ILE A CA 1
ATOM 662 C C . ILE A 1 84 ? 0.915 2.931 -8.525 1.00 98.00 84 ILE A C 1
ATOM 664 O O . ILE A 1 84 ? 0.824 1.705 -8.441 1.00 98.00 84 ILE A O 1
ATOM 668 N N . ARG A 1 85 ? 0.001 3.751 -7.998 1.00 97.25 85 ARG A N 1
ATOM 669 C CA . ARG A 1 85 ? -1.172 3.289 -7.256 1.00 97.25 85 ARG A CA 1
ATOM 670 C C . ARG A 1 85 ? -2.161 2.537 -8.145 1.00 97.25 85 ARG A C 1
ATOM 672 O O . ARG A 1 85 ? -2.669 1.506 -7.724 1.00 97.25 85 ARG A O 1
ATOM 679 N N . GLU A 1 86 ? -2.436 3.037 -9.345 1.00 97.69 86 GLU A N 1
ATOM 680 C CA . GLU A 1 86 ? -3.350 2.430 -10.318 1.00 97.69 86 GLU A CA 1
ATOM 681 C C . GLU A 1 86 ? -2.825 1.088 -10.827 1.00 97.69 86 GLU A C 1
ATOM 683 O O . GLU A 1 86 ? -3.573 0.108 -10.849 1.00 97.69 86 GLU A O 1
ATOM 688 N N . ASN A 1 87 ? -1.533 1.020 -11.162 1.00 97.94 87 ASN A N 1
ATOM 689 C CA . ASN A 1 87 ? -0.879 -0.223 -11.567 1.00 97.94 87 ASN A CA 1
ATOM 690 C C . ASN A 1 87 ? -0.974 -1.274 -10.460 1.00 97.94 87 ASN A C 1
ATOM 692 O O . ASN A 1 87 ? -1.345 -2.417 -10.721 1.00 97.94 87 ASN A O 1
ATOM 696 N N . PHE A 1 88 ? -0.698 -0.877 -9.216 1.00 98.19 88 PHE A N 1
ATOM 697 C CA . PHE A 1 88 ? -0.828 -1.769 -8.072 1.00 98.19 88 PHE A CA 1
ATOM 698 C C . PHE A 1 88 ? -2.273 -2.196 -7.831 1.00 98.19 88 PHE A C 1
ATOM 700 O O . PHE A 1 88 ? -2.537 -3.385 -7.737 1.00 98.19 88 PHE A O 1
ATOM 707 N N . ALA A 1 89 ? -3.231 -1.267 -7.810 1.00 97.62 89 ALA A N 1
ATOM 708 C CA . ALA A 1 89 ? -4.649 -1.584 -7.626 1.00 97.62 89 ALA A CA 1
ATOM 709 C C . ALA A 1 89 ? -5.208 -2.527 -8.709 1.00 97.62 89 ALA A C 1
ATOM 711 O O . ALA A 1 89 ? -6.221 -3.188 -8.482 1.00 97.62 89 ALA A O 1
ATOM 712 N N . SER A 1 90 ? -4.556 -2.580 -9.871 1.00 97.50 90 SER A N 1
ATOM 713 C CA . SER A 1 90 ? -4.906 -3.447 -10.998 1.00 97.50 90 SER A CA 1
ATOM 714 C C . SER A 1 90 ? -4.126 -4.771 -11.017 1.00 97.50 90 SER A C 1
ATOM 716 O O . SER A 1 90 ? -4.278 -5.547 -11.959 1.00 97.50 90 SER A O 1
ATOM 718 N N . SER A 1 91 ? -3.287 -5.051 -10.012 1.00 97.88 91 SER A N 1
ATOM 719 C CA . SER A 1 91 ? -2.449 -6.251 -9.970 1.00 97.88 91 SER A CA 1
ATOM 720 C C . SER A 1 91 ? -3.106 -7.423 -9.229 1.00 97.88 91 SER A C 1
ATOM 722 O O . SER A 1 91 ? -3.937 -7.264 -8.324 1.00 97.88 91 SER A O 1
ATOM 724 N N . ALA A 1 92 ? -2.694 -8.640 -9.588 1.00 97.75 92 ALA A N 1
ATOM 725 C CA . ALA A 1 92 ? -3.085 -9.846 -8.861 1.00 97.75 92 ALA A CA 1
ATOM 726 C C . ALA A 1 92 ? -2.489 -9.874 -7.437 1.00 97.75 92 ALA A C 1
ATOM 728 O O . ALA A 1 92 ? -3.150 -10.331 -6.504 1.00 97.75 92 ALA A O 1
ATOM 729 N N . ALA A 1 93 ? -1.312 -9.273 -7.231 1.00 97.75 93 ALA A N 1
ATOM 730 C CA . ALA A 1 93 ? -0.709 -9.122 -5.910 1.00 97.75 93 ALA A CA 1
ATOM 731 C C . ALA A 1 93 ? -1.546 -8.260 -4.961 1.00 97.75 93 ALA A C 1
ATOM 733 O O . ALA A 1 93 ? -1.723 -8.612 -3.795 1.00 97.75 93 ALA A O 1
ATOM 734 N N . TYR A 1 94 ? -2.096 -7.143 -5.454 1.00 97.56 94 TYR A N 1
ATOM 735 C CA . TYR A 1 94 ? -3.016 -6.322 -4.671 1.00 97.56 94 TYR A CA 1
ATOM 736 C C . TYR A 1 94 ? -4.265 -7.109 -4.297 1.00 97.56 94 TYR A C 1
ATOM 738 O O . TYR A 1 94 ? -4.676 -7.075 -3.141 1.00 97.56 94 TYR A O 1
ATOM 746 N N . SER A 1 95 ? -4.838 -7.846 -5.252 1.00 96.38 95 SER A N 1
ATOM 747 C CA . SER A 1 95 ? -6.025 -8.669 -5.008 1.00 96.38 95 SER A CA 1
ATOM 748 C C . SER A 1 95 ? -5.767 -9.697 -3.902 1.00 96.38 95 SER A C 1
ATOM 750 O O . SER A 1 95 ? -6.545 -9.784 -2.953 1.00 96.38 95 SER A O 1
ATOM 752 N N . GLN A 1 96 ? -4.640 -10.410 -3.972 1.00 96.75 96 GLN A N 1
ATOM 753 C CA . GLN A 1 96 ? -4.236 -11.382 -2.959 1.00 96.75 96 GLN A CA 1
ATOM 754 C C . GLN A 1 96 ? -4.013 -10.730 -1.587 1.00 96.75 96 GLN A C 1
ATOM 756 O O . GLN A 1 96 ? -4.577 -11.185 -0.592 1.00 96.75 96 GLN A O 1
ATOM 761 N N . LEU A 1 97 ? -3.228 -9.648 -1.531 1.00 96.19 97 LEU A N 1
ATOM 762 C CA . LEU A 1 97 ? -2.949 -8.931 -0.286 1.00 96.19 97 LEU A CA 1
ATOM 763 C C . LEU A 1 97 ? -4.234 -8.391 0.345 1.00 96.19 97 LEU A C 1
ATOM 765 O O . LEU A 1 97 ? -4.437 -8.499 1.550 1.00 96.19 97 LEU A O 1
ATOM 769 N N . PHE A 1 98 ? -5.111 -7.795 -0.459 1.00 93.25 98 PHE A N 1
ATOM 770 C CA . PHE A 1 98 ? -6.354 -7.224 0.035 1.00 93.25 98 PHE A CA 1
ATOM 771 C C . PHE A 1 98 ? -7.274 -8.301 0.614 1.00 93.25 98 PHE A C 1
ATOM 773 O O . PHE A 1 98 ? -7.864 -8.085 1.668 1.00 93.25 98 PHE A O 1
ATOM 780 N N . MET A 1 99 ? -7.367 -9.464 -0.037 1.00 91.31 99 MET A N 1
ATOM 781 C CA . MET A 1 99 ? -8.153 -10.593 0.463 1.00 91.31 99 MET A CA 1
ATOM 782 C C . MET A 1 99 ? -7.602 -11.156 1.774 1.00 91.31 99 MET A C 1
ATOM 784 O O . MET A 1 99 ? -8.381 -11.415 2.691 1.00 91.31 99 MET A O 1
ATOM 788 N N . GLU A 1 100 ? -6.279 -11.301 1.888 1.00 91.62 100 GLU A N 1
ATOM 789 C CA . GLU A 1 100 ? -5.622 -11.703 3.137 1.00 91.62 100 GLU A CA 1
ATOM 790 C C . GLU A 1 100 ? -6.028 -10.759 4.276 1.00 91.62 100 GLU A C 1
ATOM 792 O O . GLU A 1 100 ? -6.640 -11.170 5.260 1.00 91.62 100 GLU A O 1
ATOM 797 N N . LEU A 1 101 ? -5.786 -9.462 4.091 1.00 89.00 101 LEU A N 1
ATOM 798 C CA . LEU A 1 101 ? -6.044 -8.456 5.116 1.00 89.00 101 LEU A CA 1
ATOM 799 C C . LEU A 1 101 ? -7.542 -8.268 5.418 1.00 89.00 101 LEU A C 1
ATOM 801 O O . LEU A 1 101 ? -7.905 -7.909 6.531 1.00 89.00 101 LEU A O 1
ATOM 805 N N . ALA A 1 102 ? -8.432 -8.512 4.453 1.00 83.81 102 ALA A N 1
ATOM 806 C CA . ALA A 1 102 ? -9.878 -8.416 4.664 1.00 83.81 102 ALA A CA 1
ATOM 807 C C . ALA A 1 102 ? -10.463 -9.596 5.461 1.00 83.81 102 ALA A C 1
ATOM 809 O O . ALA A 1 102 ? -11.599 -9.506 5.931 1.00 83.81 102 ALA A O 1
ATOM 810 N N . THR A 1 103 ? -9.731 -10.708 5.575 1.00 84.25 103 THR A N 1
ATOM 811 C CA . THR A 1 103 ? -10.204 -11.936 6.238 1.00 84.25 103 THR A CA 1
ATOM 812 C C . THR A 1 103 ? -9.465 -12.257 7.533 1.00 84.25 103 THR A C 1
ATOM 814 O O . THR A 1 103 ? -9.967 -13.056 8.321 1.00 84.25 103 THR A O 1
ATOM 817 N N . ASP A 1 104 ? -8.328 -11.607 7.778 1.00 84.19 104 ASP A N 1
ATOM 818 C CA . ASP A 1 104 ? -7.519 -11.773 8.980 1.00 84.19 104 ASP A CA 1
ATOM 819 C C . ASP A 1 104 ? -7.308 -10.426 9.687 1.00 84.19 104 ASP A C 1
ATOM 821 O O . ASP A 1 104 ? -6.495 -9.590 9.286 1.00 84.19 104 ASP A O 1
ATOM 825 N N . GLU A 1 105 ? -8.042 -10.243 10.786 1.00 80.06 105 GLU A N 1
ATOM 826 C CA . GLU A 1 105 ? -7.980 -9.053 11.639 1.00 80.06 105 GLU A CA 1
ATOM 827 C C . GLU A 1 105 ? -6.581 -8.823 12.235 1.00 80.06 105 GLU A C 1
ATOM 829 O O . GLU A 1 105 ? -6.158 -7.675 12.388 1.00 80.06 105 GLU A O 1
ATOM 834 N N . THR A 1 106 ? -5.835 -9.895 12.529 1.00 83.12 106 THR A N 1
ATOM 835 C CA . THR A 1 106 ? -4.474 -9.794 13.078 1.00 83.12 106 THR A CA 1
ATOM 836 C C . THR A 1 106 ? -3.526 -9.263 12.013 1.00 83.12 106 THR A C 1
ATOM 838 O O . THR A 1 106 ? -2.829 -8.271 12.238 1.00 83.12 106 THR A O 1
ATOM 841 N N . SER A 1 107 ? -3.567 -9.854 10.818 1.00 88.25 107 SER A N 1
ATOM 842 C CA . SER A 1 107 ? -2.769 -9.396 9.676 1.00 88.25 107 SER A CA 1
ATOM 843 C C . SER A 1 107 ? -3.101 -7.953 9.282 1.00 88.25 107 SER A C 1
ATOM 845 O O . SER A 1 107 ? -2.199 -7.170 8.968 1.00 88.25 107 SER A O 1
ATOM 847 N N . ALA A 1 108 ? -4.377 -7.557 9.348 1.00 84.38 108 ALA A N 1
ATOM 848 C CA . ALA A 1 108 ? -4.797 -6.176 9.132 1.00 84.38 108 ALA A CA 1
ATOM 849 C C . ALA A 1 108 ? -4.190 -5.221 10.170 1.00 84.38 108 ALA A C 1
ATOM 851 O O . ALA A 1 108 ? -3.592 -4.211 9.793 1.00 84.38 108 ALA A O 1
ATOM 852 N N . ALA A 1 109 ? -4.284 -5.541 11.463 1.00 82.81 109 ALA A N 1
ATOM 853 C CA . ALA A 1 109 ? -3.712 -4.719 12.528 1.00 82.81 109 ALA A CA 1
ATOM 854 C C . ALA A 1 109 ? -2.184 -4.578 12.392 1.00 82.81 109 ALA A C 1
ATOM 856 O O . ALA A 1 109 ? -1.643 -3.474 12.493 1.00 82.81 109 ALA A O 1
ATOM 857 N N . GLU A 1 110 ? -1.478 -5.671 12.094 1.00 89.81 110 GLU A N 1
ATOM 858 C CA . GLU A 1 110 ? -0.036 -5.655 11.833 1.00 89.81 110 GLU A CA 1
ATOM 859 C C . GLU A 1 110 ? 0.329 -4.793 10.623 1.00 89.81 110 GLU A C 1
ATOM 861 O O . GLU A 1 110 ? 1.311 -4.045 10.667 1.00 89.81 110 GLU A O 1
ATOM 866 N N . PHE A 1 111 ? -0.469 -4.852 9.553 1.00 92.38 111 PHE A N 1
ATOM 867 C CA . PHE A 1 111 ? -0.271 -4.016 8.376 1.00 92.38 111 PHE A CA 1
ATOM 868 C C . PHE A 1 111 ? -0.389 -2.532 8.729 1.00 92.38 111 PHE A C 1
ATOM 870 O O . PHE A 1 111 ? 0.534 -1.764 8.452 1.00 92.38 111 PHE A O 1
ATOM 877 N N . ILE A 1 112 ? -1.480 -2.137 9.393 1.00 86.81 112 ILE A N 1
ATOM 878 C CA . ILE A 1 112 ? -1.720 -0.755 9.835 1.00 86.81 112 ILE A CA 1
ATOM 879 C C . ILE A 1 112 ? -0.552 -0.250 10.688 1.00 86.81 112 ILE A C 1
ATOM 881 O O . ILE A 1 112 ? 0.014 0.810 10.415 1.00 86.81 112 ILE A O 1
ATOM 885 N N . ASN A 1 113 ? -0.129 -1.045 11.670 1.00 86.00 113 ASN A N 1
ATOM 886 C CA . ASN A 1 113 ? 1.000 -0.708 12.531 1.00 86.00 113 ASN A CA 1
ATOM 887 C C . ASN A 1 113 ? 2.316 -0.600 11.750 1.00 86.00 113 ASN A C 1
ATOM 889 O O . ASN A 1 113 ? 3.137 0.277 12.017 1.00 86.00 113 ASN A O 1
ATOM 893 N N . GLY A 1 114 ? 2.520 -1.467 10.759 1.00 91.75 114 GLY A N 1
ATOM 894 C CA . GLY A 1 114 ? 3.737 -1.508 9.957 1.00 91.75 114 GLY A CA 1
ATOM 895 C C . GLY A 1 114 ? 3.889 -0.338 8.981 1.00 91.75 114 GLY A C 1
ATOM 896 O O . GLY A 1 114 ? 5.021 0.075 8.688 1.00 91.75 114 GLY A O 1
ATOM 897 N N . VAL A 1 115 ? 2.782 0.193 8.449 1.00 92.62 115 VAL A N 1
ATOM 898 C CA . VAL A 1 115 ? 2.835 1.293 7.473 1.00 92.62 115 VAL A CA 1
ATOM 899 C C . VAL A 1 115 ? 3.111 2.646 8.121 1.00 92.62 115 VAL A C 1
ATOM 901 O O . VAL A 1 115 ? 3.737 3.498 7.480 1.00 92.62 115 VAL A O 1
ATOM 904 N N . MET A 1 116 ? 2.723 2.831 9.385 1.00 89.06 116 MET A N 1
ATOM 905 C CA . MET A 1 116 ? 2.930 4.077 10.121 1.00 89.06 116 MET A CA 1
ATOM 906 C C . MET A 1 116 ? 4.426 4.387 10.374 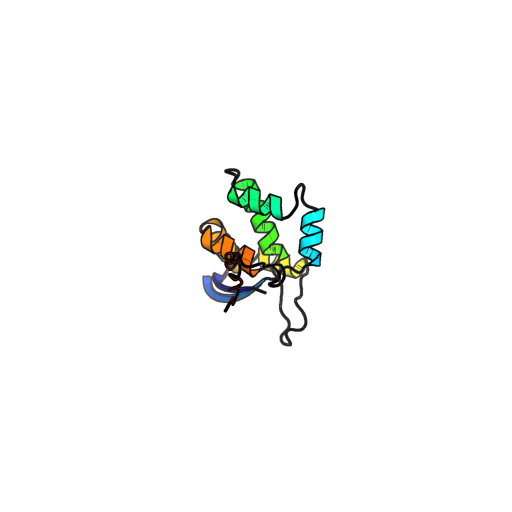1.00 89.06 116 MET A C 1
ATOM 908 O O . MET A 1 116 ? 5.266 3.481 10.463 1.00 89.06 116 MET A O 1
ATOM 912 N N . PRO A 1 117 ? 4.808 5.674 10.485 1.00 85.94 117 PRO A N 1
ATOM 913 C CA . PRO A 1 117 ? 6.112 6.087 10.989 1.00 85.94 117 PRO A CA 1
ATOM 914 C C . PRO A 1 117 ? 6.375 5.521 12.388 1.00 85.94 117 PRO A C 1
ATOM 916 O O . PRO A 1 117 ? 5.551 5.648 13.291 1.00 85.94 117 PRO A O 1
ATOM 919 N N . LYS A 1 118 ? 7.555 4.924 12.587 1.00 79.38 118 LYS A N 1
ATOM 920 C CA . LYS A 1 118 ? 7.927 4.263 13.852 1.00 79.38 118 LYS A CA 1
ATOM 921 C C . LYS A 1 118 ? 8.020 5.211 15.048 1.00 79.38 118 LYS A C 1
ATOM 923 O O . LYS A 1 118 ? 7.999 4.759 16.181 1.00 79.38 118 LYS A O 1
ATOM 928 N N . ASP A 1 119 ? 8.170 6.502 14.800 1.00 72.25 119 ASP A N 1
ATOM 929 C CA . ASP A 1 119 ? 8.304 7.544 15.814 1.00 72.25 119 ASP A CA 1
ATOM 930 C C . ASP A 1 119 ? 6.965 8.151 16.254 1.00 72.25 119 ASP A C 1
ATOM 932 O O . ASP A 1 119 ? 6.932 8.910 17.216 1.00 72.25 119 ASP A O 1
ATOM 936 N N . LEU A 1 120 ? 5.861 7.794 15.588 1.00 64.94 120 LEU A N 1
ATOM 937 C CA . LEU A 1 120 ? 4.506 7.972 16.122 1.00 64.94 120 LEU A CA 1
ATOM 938 C C . LEU A 1 120 ? 4.084 6.799 17.015 1.00 64.94 120 LEU A C 1
ATOM 940 O O . LEU A 1 120 ? 3.061 6.867 17.692 1.00 64.94 120 LEU A O 1
ATOM 944 N N . PHE A 1 121 ? 4.886 5.735 17.044 1.00 52.09 121 PHE A N 1
ATOM 945 C CA . PHE A 1 121 ? 4.699 4.623 17.954 1.00 52.09 121 PHE A CA 1
ATOM 946 C C . PHE A 1 121 ? 5.204 5.035 19.343 1.00 52.09 121 PHE A C 1
ATOM 948 O O . PHE A 1 121 ? 6.407 5.035 19.608 1.00 52.09 121 PHE A O 1
ATOM 955 N N . VAL A 1 122 ? 4.282 5.368 20.247 1.00 42.16 122 VAL A N 1
ATOM 956 C CA . VAL A 1 122 ? 4.503 5.120 21.674 1.00 42.16 122 VAL A CA 1
ATOM 957 C C . VAL A 1 122 ? 4.131 3.653 21.861 1.00 42.16 122 VAL A C 1
ATOM 959 O O . VAL A 1 122 ? 2.942 3.340 21.820 1.00 42.16 122 VAL A O 1
ATOM 962 N N . PRO A 1 123 ? 5.095 2.717 21.957 1.00 40.69 123 PRO A N 1
ATOM 963 C CA . PRO A 1 123 ? 4.742 1.352 22.301 1.00 40.69 123 PRO A CA 1
ATOM 964 C C . PRO A 1 123 ? 4.018 1.402 23.641 1.00 40.69 123 PRO A C 1
ATOM 966 O O . PRO A 1 123 ? 4.518 2.017 24.585 1.00 40.69 123 PRO A O 1
ATOM 969 N N . ASP A 1 124 ? 2.850 0.772 23.703 1.00 45.34 124 ASP A N 1
ATOM 970 C CA . ASP A 1 124 ? 2.119 0.539 24.940 1.00 45.34 124 ASP A CA 1
ATOM 971 C C . ASP A 1 124 ? 2.967 -0.407 25.806 1.00 45.34 124 ASP A C 1
ATOM 973 O O . ASP A 1 124 ? 2.862 -1.633 25.762 1.00 45.34 124 ASP A O 1
ATOM 977 N N . LYS A 1 125 ? 3.959 0.169 26.487 1.00 41.50 125 LYS A N 1
ATOM 978 C CA . LYS A 1 125 ? 4.779 -0.489 27.493 1.00 41.50 125 LYS A CA 1
ATOM 979 C C . LYS A 1 125 ? 4.311 0.077 28.833 1.00 41.50 125 LYS A C 1
ATOM 981 O O . LYS A 1 125 ? 4.290 1.302 28.975 1.00 41.50 125 LYS A O 1
ATOM 986 N N . PRO A 1 126 ? 3.922 -0.773 29.799 1.00 43.94 126 PRO A N 1
ATOM 987 C CA . PRO A 1 126 ? 3.370 -0.312 31.065 1.00 43.94 126 PRO A CA 1
ATOM 988 C C . PRO A 1 126 ? 4.357 0.629 31.752 1.00 43.94 126 PRO A C 1
ATOM 990 O O . PRO A 1 126 ? 5.558 0.347 31.786 1.00 43.94 126 PRO A O 1
ATOM 993 N N . ALA A 1 127 ? 3.830 1.737 32.278 1.00 48.94 127 ALA A N 1
ATOM 994 C CA . ALA A 1 127 ? 4.568 2.680 33.102 1.00 48.94 127 ALA A CA 1
ATOM 995 C C . ALA A 1 127 ? 5.389 1.906 34.141 1.00 48.94 127 ALA A C 1
ATOM 997 O O . ALA A 1 127 ? 4.832 1.155 34.947 1.00 48.94 127 ALA A O 1
ATOM 998 N N . GLU A 1 128 ? 6.713 2.055 34.091 1.00 45.50 128 GLU A N 1
ATOM 999 C CA . GLU A 1 128 ? 7.578 1.536 35.143 1.00 45.50 128 GLU A CA 1
ATOM 1000 C C . GLU A 1 128 ? 7.080 2.091 36.487 1.00 45.50 128 GLU A C 1
ATOM 1002 O O . GLU A 1 128 ? 6.759 3.283 36.580 1.00 45.50 128 GLU A O 1
ATOM 1007 N N . PRO A 1 129 ? 6.936 1.244 37.523 1.00 46.75 129 PRO A N 1
ATOM 1008 C CA . PRO A 1 129 ? 6.424 1.700 38.802 1.00 46.75 129 PRO A CA 1
ATOM 1009 C C . PRO A 1 129 ? 7.365 2.766 39.379 1.00 46.75 129 PRO A C 1
ATOM 1011 O O . PRO A 1 129 ? 8.573 2.722 39.129 1.00 46.75 129 PRO A O 1
ATOM 1014 N N . PRO A 1 130 ? 6.835 3.720 40.165 1.00 46.72 130 PRO A N 1
ATOM 1015 C CA . PRO A 1 130 ? 7.630 4.816 40.689 1.00 46.72 130 PRO A CA 1
ATOM 1016 C C . PRO A 1 130 ? 8.797 4.259 41.502 1.00 46.72 130 PRO A C 1
ATOM 1018 O O . PRO A 1 130 ? 8.611 3.417 42.387 1.00 46.72 130 PRO A O 1
ATOM 1021 N N . VAL A 1 131 ? 10.000 4.745 41.193 1.00 50.41 131 VAL A N 1
ATOM 1022 C CA . VAL A 1 131 ? 11.210 4.497 41.977 1.00 50.41 131 VAL A CA 1
ATOM 1023 C C . VAL A 1 131 ? 10.893 4.863 43.424 1.00 50.41 131 VAL A C 1
ATOM 1025 O O . VAL A 1 131 ? 10.661 6.031 43.740 1.00 50.41 131 VAL A O 1
ATOM 1028 N N . LYS A 1 132 ? 10.841 3.864 44.313 1.00 50.62 132 LYS A N 1
ATOM 1029 C CA . LYS A 1 132 ? 10.800 4.124 45.750 1.00 50.62 132 LYS A CA 1
ATOM 1030 C C . LYS A 1 132 ? 12.096 4.842 46.099 1.00 50.62 132 LYS A C 1
ATOM 1032 O O . LYS A 1 132 ? 13.166 4.245 46.032 1.00 50.62 132 LYS A O 1
ATOM 1037 N N . VAL A 1 133 ? 11.984 6.119 46.453 1.00 50.25 133 VAL A N 1
ATOM 1038 C CA . VAL A 1 133 ? 13.046 6.842 47.147 1.00 50.25 133 VAL A CA 1
ATOM 1039 C C . VAL A 1 133 ? 13.250 6.100 48.462 1.00 50.25 133 VAL A C 1
ATOM 1041 O O . VAL A 1 133 ? 12.401 6.161 49.350 1.00 50.25 133 VAL A O 1
ATOM 1044 N N . VAL A 1 134 ? 14.327 5.323 48.552 1.00 53.41 134 VAL A N 1
ATOM 1045 C CA . VAL A 1 134 ? 14.795 4.821 49.839 1.00 53.41 134 VAL A CA 1
ATOM 1046 C C . VAL A 1 134 ? 15.400 6.030 50.532 1.00 53.41 134 VAL A C 1
ATOM 1048 O O . VAL A 1 134 ? 16.457 6.527 50.154 1.00 53.41 134 VAL A O 1
ATOM 1051 N N . SER A 1 135 ? 14.641 6.572 51.474 1.00 54.69 135 SER A N 1
ATOM 1052 C CA . SER A 1 135 ? 15.139 7.455 52.511 1.00 54.69 135 SER A CA 1
ATOM 1053 C C . SER A 1 135 ? 16.124 6.658 53.363 1.00 54.69 135 SER A C 1
ATOM 1055 O O . SER A 1 135 ? 15.701 5.897 54.233 1.00 54.69 135 SER A O 1
ATOM 1057 N N . ASP A 1 136 ? 17.418 6.810 53.092 1.00 52.78 136 ASP A N 1
ATOM 1058 C CA . ASP A 1 136 ? 18.452 6.458 54.062 1.00 52.78 136 ASP A CA 1
ATOM 1059 C C . ASP A 1 136 ? 18.424 7.514 55.178 1.00 52.78 136 ASP A C 1
ATOM 1061 O O . ASP A 1 136 ? 19.065 8.562 55.109 1.00 52.78 136 ASP A O 1
ATOM 1065 N N . GLU A 1 137 ? 17.602 7.245 56.192 1.00 46.38 137 GLU A N 1
ATOM 1066 C CA . GLU A 1 137 ? 17.844 7.675 57.567 1.00 46.38 137 GLU A CA 1
ATOM 1067 C C . GLU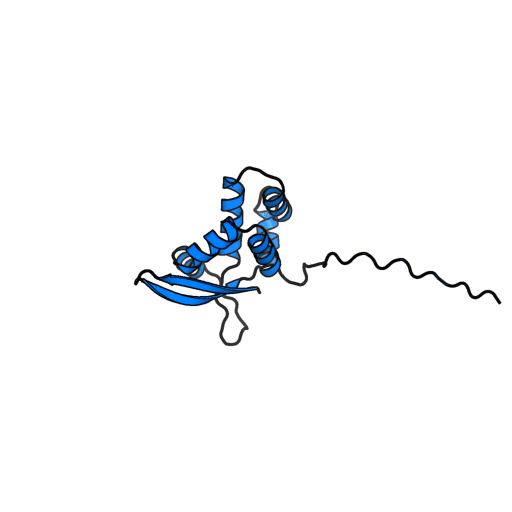 A 1 137 ? 18.624 6.556 58.271 1.00 46.38 137 GLU A C 1
ATOM 1069 O O . GLU A 1 137 ? 18.040 5.516 58.585 1.00 46.38 137 GLU A O 1
ATOM 1074 N N . ALA A 1 138 ? 19.923 6.773 58.504 1.00 45.81 138 ALA A N 1
ATOM 1075 C CA . ALA A 1 138 ? 20.681 6.347 59.692 1.00 45.81 138 ALA A CA 1
ATOM 1076 C C . ALA A 1 138 ? 22.138 6.826 59.604 1.00 45.81 138 ALA A C 1
ATOM 1078 O O . ALA A 1 138 ? 22.832 6.450 58.632 1.00 45.81 138 ALA A O 1
#

Radius of gyration: 19.51 Å; chains: 1; bounding box: 41×36×77 Å